Protein AF-A0A3D0Z0H9-F1 (afdb_monomer)

pLDDT: mean 79.38, std 18.36, range [37.66, 95.94]

Solvent-accessible surface area (backbone atoms only — not comparable to full-atom values): 5289 Å² total; per-residue (Å²): 134,84,94,75,81,93,65,80,91,83,42,72,63,69,53,47,49,45,48,53,49,52,49,31,69,62,72,42,53,70,70,51,41,52,50,46,42,71,73,60,30,65,66,55,53,49,51,46,49,50,52,32,69,74,54,85,44,81,58,50,72,70,43,46,37,55,50,34,31,73,77,69,73,42,69,71,74,76,77,76,70,84,83,76,121

Nearest PDB structures (foldseek):
  4iji-assembly4_E  TM=4.467E-01  e=5.061E+00  Pseudomonas protegens Pf-5
  4iji-assembly1_F  TM=4.468E-01  e=5.661E+00  Pseudomonas protegens Pf-5

Structure (mmCIF, N/CA/C/O backbone):
data_AF-A0A3D0Z0H9-F1
#
_entry.id   AF-A0A3D0Z0H9-F1
#
loop_
_atom_site.group_PDB
_atom_site.id
_atom_site.type_symbol
_atom_site.label_atom_id
_atom_site.label_alt_id
_atom_site.label_comp_id
_atom_site.label_asym_id
_atom_site.label_entity_id
_atom_site.label_seq_id
_atom_site.pdbx_PDB_ins_code
_atom_site.Cartn_x
_atom_site.Cartn_y
_atom_site.Cartn_z
_atom_site.occupancy
_atom_site.B_iso_or_equiv
_atom_site.auth_seq_id
_atom_site.auth_comp_id
_atom_site.auth_asym_id
_atom_site.auth_atom_id
_atom_site.pdbx_PDB_model_num
ATOM 1 N N . MET A 1 1 ? 22.465 10.315 5.545 1.00 37.66 1 MET A N 1
ATOM 2 C CA . MET A 1 1 ? 21.350 9.932 6.435 1.00 37.66 1 MET A CA 1
ATOM 3 C C . MET A 1 1 ? 21.156 8.442 6.237 1.00 37.66 1 MET A C 1
ATOM 5 O O . MET A 1 1 ? 20.842 8.034 5.129 1.00 37.66 1 MET A O 1
ATOM 9 N N . TRP A 1 2 ? 21.570 7.645 7.219 1.00 38.38 2 TRP A N 1
ATOM 10 C CA . TRP A 1 2 ? 21.836 6.218 7.040 1.00 38.38 2 TRP A CA 1
ATOM 11 C C . TRP A 1 2 ? 20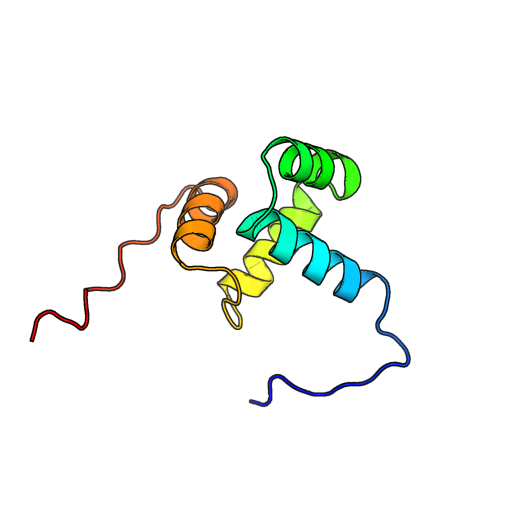.529 5.432 7.076 1.00 38.38 2 TRP A C 1
ATOM 13 O O . TRP A 1 2 ? 19.837 5.415 8.087 1.00 38.38 2 TRP A O 1
ATOM 23 N N . CYS A 1 3 ? 20.187 4.796 5.959 1.00 50.00 3 CYS A N 1
ATOM 24 C CA . CYS A 1 3 ? 19.047 3.892 5.861 1.00 50.00 3 CYS A CA 1
ATOM 25 C C . CYS A 1 3 ? 19.473 2.477 6.277 1.00 50.00 3 CYS A C 1
ATOM 27 O O . CYS A 1 3 ? 19.294 1.534 5.515 1.00 50.00 3 CYS A O 1
ATOM 29 N N . ASN A 1 4 ? 20.151 2.339 7.424 1.00 55.28 4 ASN A N 1
ATOM 30 C CA . ASN A 1 4 ? 20.432 1.025 7.990 1.00 55.28 4 ASN A CA 1
ATOM 31 C C . ASN A 1 4 ? 20.900 1.091 9.453 1.00 55.28 4 ASN A C 1
ATOM 33 O O . ASN A 1 4 ? 22.097 1.084 9.712 1.00 55.28 4 ASN A O 1
ATOM 37 N N . ASP A 1 5 ? 19.958 1.098 10.394 1.00 43.25 5 ASP A N 1
ATOM 38 C CA . ASP A 1 5 ? 20.225 0.685 11.775 1.00 43.25 5 ASP A CA 1
ATOM 39 C C . ASP A 1 5 ? 19.326 -0.522 12.091 1.00 43.25 5 ASP A C 1
ATOM 41 O O . ASP A 1 5 ? 18.120 -0.402 12.348 1.00 43.25 5 ASP A O 1
ATOM 45 N N . TYR A 1 6 ? 19.920 -1.716 11.984 1.00 44.88 6 TYR A N 1
ATOM 46 C CA . TYR A 1 6 ? 19.313 -3.000 12.341 1.00 44.88 6 TYR A CA 1
ATOM 47 C C . TYR A 1 6 ? 19.272 -3.137 13.869 1.00 44.88 6 TYR A C 1
ATOM 49 O O . TYR A 1 6 ? 20.207 -3.643 14.484 1.00 44.88 6 TYR A O 1
ATOM 57 N N . HIS A 1 7 ? 18.169 -2.715 14.485 1.00 45.88 7 HIS A N 1
ATOM 58 C CA . HIS A 1 7 ? 17.865 -3.008 15.887 1.00 45.88 7 HIS A CA 1
ATOM 59 C C . HIS A 1 7 ? 16.685 -3.985 15.969 1.00 45.88 7 HIS A C 1
ATOM 61 O O . HIS A 1 7 ? 15.534 -3.615 15.748 1.00 45.88 7 HIS A O 1
ATOM 67 N N . PHE A 1 8 ? 17.004 -5.247 16.267 1.00 43.62 8 PHE A N 1
ATOM 68 C CA . PHE A 1 8 ? 16.099 -6.405 16.248 1.00 43.62 8 PHE A CA 1
ATOM 69 C C . PHE A 1 8 ? 15.063 -6.436 17.391 1.00 43.62 8 PHE A C 1
ATOM 71 O O . PHE A 1 8 ? 14.074 -7.153 17.298 1.00 43.62 8 PHE A O 1
ATOM 78 N N . GLU A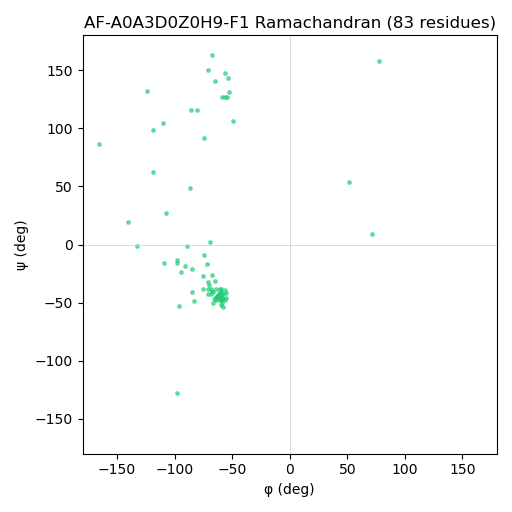 1 9 ? 15.249 -5.667 18.466 1.00 45.38 9 GLU A N 1
ATOM 79 C CA . GLU A 1 9 ? 14.583 -5.942 19.755 1.00 45.38 9 GLU A CA 1
ATOM 80 C C . GLU A 1 9 ? 13.195 -5.294 19.948 1.00 45.38 9 GLU A C 1
ATOM 82 O O . GLU A 1 9 ? 12.536 -5.544 20.952 1.00 45.38 9 GLU A O 1
ATOM 87 N N . GLY A 1 10 ? 12.693 -4.520 18.978 1.00 47.19 10 GLY A N 1
ATOM 88 C CA . GLY A 1 10 ? 11.348 -3.909 19.036 1.00 47.19 10 GLY A CA 1
ATOM 89 C C . GLY A 1 10 ? 10.596 -3.906 17.702 1.00 47.19 10 GLY A C 1
ATOM 90 O O . GLY A 1 10 ? 9.705 -3.088 17.487 1.00 47.19 10 GLY A O 1
ATOM 91 N N . MET A 1 11 ? 11.016 -4.760 16.765 1.00 44.25 11 MET A N 1
ATOM 92 C CA . MET A 1 11 ? 10.899 -4.490 15.331 1.00 44.25 11 MET A CA 1
ATOM 93 C C . MET A 1 11 ? 9.686 -5.126 14.623 1.00 44.25 11 MET A C 1
ATOM 95 O O . MET A 1 11 ? 9.358 -4.719 13.511 1.00 44.25 11 MET A O 1
ATOM 99 N N . ASP A 1 12 ? 8.999 -6.110 15.201 1.00 60.75 12 ASP A N 1
ATOM 100 C CA . ASP A 1 12 ? 8.591 -7.218 14.323 1.00 60.75 12 ASP A CA 1
ATOM 101 C C . ASP A 1 12 ? 7.158 -7.213 13.764 1.00 60.75 12 ASP A C 1
ATOM 103 O O . ASP A 1 12 ? 6.878 -7.918 12.808 1.00 60.75 12 ASP A O 1
ATOM 107 N N . ALA A 1 13 ? 6.230 -6.396 14.270 1.00 58.97 13 ALA A N 1
ATOM 108 C CA . ALA A 1 13 ? 4.870 -6.373 13.705 1.00 58.97 13 ALA A CA 1
ATOM 109 C C . ALA A 1 13 ? 4.686 -5.244 12.685 1.00 58.97 13 ALA A C 1
ATOM 111 O O . ALA A 1 13 ? 4.280 -5.470 11.547 1.00 58.97 13 ALA A O 1
ATOM 112 N N . HIS A 1 14 ? 5.011 -4.009 13.075 1.00 64.12 14 HIS A N 1
ATOM 113 C CA . HIS A 1 14 ? 4.722 -2.848 12.237 1.00 64.12 14 HIS A CA 1
ATOM 114 C C . HIS A 1 14 ? 5.687 -2.725 11.050 1.00 64.12 14 HIS A C 1
ATOM 116 O O . HIS A 1 14 ? 5.245 -2.401 9.944 1.00 64.12 14 HIS A O 1
ATOM 122 N N . ARG A 1 15 ? 6.985 -3.031 11.234 1.00 67.62 15 ARG A N 1
ATOM 123 C CA . ARG A 1 15 ? 7.934 -3.066 10.108 1.00 67.62 15 ARG A CA 1
ATOM 124 C C . ARG A 1 15 ? 7.683 -4.260 9.192 1.00 67.62 15 ARG A C 1
ATOM 126 O O . ARG A 1 15 ? 7.755 -4.077 7.980 1.00 67.62 15 ARG A O 1
ATOM 133 N N . ALA A 1 16 ? 7.333 -5.429 9.737 1.00 78.62 16 ALA A N 1
ATOM 134 C CA . ALA A 1 16 ? 6.941 -6.576 8.919 1.00 78.62 16 ALA A CA 1
ATOM 135 C C . ALA A 1 16 ? 5.680 -6.268 8.102 1.00 78.62 16 ALA A C 1
ATOM 137 O O . ALA A 1 16 ? 5.677 -6.495 6.898 1.00 78.62 16 ALA A O 1
ATOM 138 N N . ALA A 1 17 ? 4.662 -5.648 8.710 1.00 85.12 17 ALA A N 1
ATOM 139 C CA . ALA A 1 17 ? 3.474 -5.184 7.996 1.00 85.12 17 ALA A CA 1
ATOM 140 C C . ALA A 1 17 ? 3.838 -4.201 6.875 1.00 85.12 17 ALA A C 1
ATOM 142 O O . ALA A 1 17 ? 3.384 -4.357 5.747 1.00 85.12 17 ALA A O 1
ATOM 143 N N . GLY A 1 18 ? 4.711 -3.227 7.153 1.00 89.94 18 GLY A N 1
ATOM 144 C CA . GLY A 1 18 ? 5.185 -2.286 6.140 1.00 89.94 18 GLY A CA 1
ATOM 145 C C . GLY A 1 18 ? 5.895 -2.974 4.970 1.00 89.94 18 GLY A C 1
ATOM 146 O O . GLY A 1 18 ? 5.675 -2.595 3.823 1.00 89.94 18 GLY A O 1
ATOM 147 N N . LEU A 1 19 ? 6.723 -3.985 5.246 1.00 89.50 19 LEU A N 1
ATOM 148 C CA . LEU A 1 19 ? 7.407 -4.766 4.217 1.00 89.50 19 LEU A CA 1
ATOM 149 C C . LEU A 1 19 ? 6.413 -5.588 3.389 1.00 89.50 19 LEU A C 1
ATOM 151 O O . LEU A 1 19 ? 6.426 -5.484 2.169 1.00 89.50 19 LEU A O 1
ATOM 155 N N . VAL A 1 20 ? 5.517 -6.337 4.042 1.00 91.56 20 VAL A N 1
ATOM 156 C CA . VAL A 1 20 ? 4.467 -7.130 3.379 1.00 91.56 20 VAL A CA 1
ATOM 157 C C . VAL A 1 20 ? 3.619 -6.241 2.475 1.00 91.56 20 VAL A C 1
ATOM 159 O O . VAL A 1 20 ? 3.418 -6.578 1.309 1.00 91.56 20 VAL A O 1
ATOM 162 N N . ILE A 1 21 ? 3.200 -5.073 2.974 1.00 93.50 21 ILE A N 1
ATOM 163 C CA . ILE A 1 21 ? 2.439 -4.094 2.199 1.00 93.50 21 ILE A CA 1
ATOM 164 C C . ILE A 1 21 ? 3.223 -3.638 0.970 1.00 93.50 21 ILE A C 1
ATOM 166 O O . ILE A 1 21 ? 2.717 -3.749 -0.144 1.00 93.50 21 ILE A O 1
ATOM 170 N N . ARG A 1 22 ? 4.474 -3.187 1.123 1.00 93.38 22 ARG A N 1
ATOM 171 C CA . ARG A 1 22 ? 5.270 -2.737 -0.032 1.00 93.38 22 ARG A CA 1
ATOM 172 C C . ARG A 1 22 ? 5.507 -3.859 -1.044 1.00 93.38 22 ARG A C 1
ATOM 174 O O . ARG A 1 22 ? 5.374 -3.631 -2.244 1.00 93.38 22 ARG A O 1
ATOM 181 N N . THR A 1 23 ? 5.812 -5.068 -0.581 1.00 92.69 23 THR A N 1
ATOM 182 C CA . THR A 1 23 ? 6.049 -6.225 -1.451 1.00 92.69 23 THR A CA 1
ATOM 183 C C . THR A 1 23 ? 4.795 -6.615 -2.229 1.00 92.69 23 THR A C 1
ATOM 185 O O . THR A 1 23 ? 4.881 -6.808 -3.440 1.00 92.69 23 THR A O 1
ATOM 188 N N . ALA A 1 24 ? 3.633 -6.683 -1.579 1.00 93.94 24 ALA A N 1
ATOM 189 C CA . ALA A 1 24 ? 2.378 -7.017 -2.246 1.00 93.94 24 ALA A CA 1
ATOM 190 C C . ALA A 1 24 ? 1.916 -5.909 -3.209 1.00 93.94 24 ALA A C 1
ATOM 192 O O . ALA A 1 24 ? 1.480 -6.218 -4.312 1.00 93.94 24 ALA A O 1
ATOM 193 N N . LEU A 1 25 ? 2.094 -4.626 -2.871 1.00 94.06 25 LEU A N 1
ATOM 194 C CA . LEU A 1 25 ? 1.793 -3.528 -3.802 1.00 94.06 25 LEU A CA 1
ATOM 195 C C . LEU A 1 25 ? 2.700 -3.540 -5.045 1.00 94.06 25 LEU A C 1
ATOM 197 O O . LEU A 1 25 ? 2.271 -3.096 -6.111 1.00 94.06 25 LEU A O 1
ATOM 201 N N . ALA A 1 26 ? 3.948 -4.003 -4.913 1.00 93.88 26 ALA A N 1
ATOM 202 C CA . ALA A 1 26 ? 4.927 -4.042 -6.001 1.00 93.88 26 ALA A CA 1
ATOM 203 C C . ALA A 1 26 ? 4.833 -5.287 -6.885 1.00 93.88 26 ALA A C 1
ATOM 205 O O . ALA A 1 26 ? 4.980 -5.173 -8.101 1.00 93.88 26 ALA A O 1
ATOM 206 N N . TYR A 1 27 ? 4.617 -6.454 -6.282 1.00 92.62 27 TYR A N 1
ATOM 207 C CA . TYR A 1 27 ? 4.767 -7.748 -6.952 1.00 92.62 27 TYR A CA 1
ATOM 208 C C . TYR A 1 27 ? 3.593 -8.700 -6.711 1.00 92.62 27 TYR A C 1
ATOM 210 O O . TYR A 1 27 ? 3.611 -9.825 -7.209 1.00 92.62 27 TYR A O 1
ATOM 218 N N . GLY A 1 28 ? 2.601 -8.284 -5.927 1.00 90.94 28 GLY A N 1
ATOM 219 C CA . GLY A 1 28 ? 1.437 -9.098 -5.623 1.00 90.94 28 GLY A CA 1
ATOM 220 C C . GLY A 1 28 ? 0.518 -9.264 -6.829 1.00 90.94 28 GLY A C 1
ATOM 221 O O . GLY A 1 28 ? 0.405 -8.398 -7.697 1.00 90.94 28 GLY A O 1
ATOM 222 N N . THR A 1 29 ? -0.170 -10.398 -6.857 1.00 94.94 29 THR A N 1
ATOM 223 C CA . THR A 1 29 ? -1.344 -10.603 -7.709 1.00 94.94 29 THR A CA 1
ATOM 224 C C . THR A 1 29 ? -2.502 -9.721 -7.242 1.00 94.94 29 THR A C 1
ATOM 226 O O . THR A 1 29 ? -2.511 -9.239 -6.109 1.00 94.94 29 THR A O 1
ATOM 229 N N . TRP A 1 30 ? -3.509 -9.533 -8.096 1.00 92.81 30 TRP A N 1
ATOM 230 C CA . TRP A 1 30 ? -4.691 -8.748 -7.732 1.00 92.81 30 TRP A CA 1
ATOM 231 C C . TRP A 1 30 ? -5.402 -9.301 -6.486 1.00 92.81 30 TRP A C 1
ATOM 233 O O . TRP A 1 30 ? -5.700 -8.538 -5.578 1.00 92.81 30 TRP A O 1
ATOM 243 N N . GLU A 1 31 ? -5.547 -10.624 -6.376 1.00 95.88 31 GLU A N 1
ATOM 244 C CA . GLU A 1 31 ? -6.127 -11.293 -5.199 1.00 95.88 31 GLU A CA 1
ATOM 245 C C . GLU A 1 31 ? -5.337 -10.997 -3.911 1.00 95.88 31 GLU A C 1
ATOM 247 O O . GLU A 1 31 ? -5.909 -10.789 -2.844 1.00 95.88 31 GLU A O 1
ATOM 252 N N . GLN A 1 32 ? -4.004 -10.935 -3.998 1.00 93.69 32 GLN A N 1
ATOM 253 C CA . GLN A 1 32 ? -3.153 -10.581 -2.857 1.00 93.69 32 GLN A CA 1
ATOM 254 C C . GLN A 1 32 ? -3.282 -9.106 -2.477 1.00 93.69 32 GLN A C 1
ATOM 256 O O . GLN A 1 32 ? -3.159 -8.773 -1.302 1.00 93.69 32 GLN A O 1
ATOM 261 N N . VAL A 1 33 ? -3.521 -8.229 -3.453 1.00 93.94 33 VAL A N 1
ATOM 262 C CA . VAL A 1 33 ? -3.793 -6.810 -3.213 1.00 93.94 33 VAL A CA 1
ATOM 263 C C . VAL A 1 33 ? -5.173 -6.629 -2.581 1.00 93.94 33 VAL A C 1
ATOM 265 O O . VAL A 1 33 ? -5.290 -5.881 -1.619 1.00 93.94 33 VAL A O 1
ATOM 268 N N . GLU A 1 34 ? -6.202 -7.338 -3.042 1.00 95.94 34 GLU A N 1
ATOM 269 C CA . GLU A 1 34 ? -7.525 -7.335 -2.401 1.00 95.94 34 GLU A CA 1
ATOM 270 C C . GLU A 1 34 ? -7.423 -7.804 -0.946 1.00 95.94 34 GLU A C 1
ATOM 272 O O . GLU A 1 34 ? -7.810 -7.076 -0.032 1.00 95.94 34 GLU A O 1
ATOM 277 N N . TRP A 1 35 ? -6.769 -8.948 -0.715 1.00 95.38 35 TRP A N 1
ATOM 278 C CA . TRP A 1 35 ? -6.508 -9.453 0.633 1.00 95.38 35 TRP A CA 1
ATOM 279 C C . TRP A 1 35 ? -5.747 -8.446 1.504 1.00 95.38 35 TRP A C 1
ATOM 281 O O . TRP A 1 35 ? -6.034 -8.300 2.692 1.00 95.38 35 TRP A O 1
ATOM 291 N N . LEU A 1 36 ? -4.780 -7.733 0.922 1.00 95.44 36 LEU A N 1
ATOM 292 C CA . LEU A 1 36 ? -4.007 -6.717 1.625 1.00 95.44 36 LEU A CA 1
ATOM 293 C C . LEU A 1 36 ? -4.910 -5.609 2.180 1.00 95.44 36 LEU A C 1
ATOM 295 O O . LEU A 1 36 ? -4.758 -5.218 3.340 1.00 95.44 36 LEU A O 1
ATOM 299 N N . PHE A 1 37 ? -5.832 -5.106 1.359 1.00 94.50 37 PHE A N 1
ATOM 300 C CA . PHE A 1 37 ? -6.776 -4.071 1.772 1.00 94.50 37 PHE A CA 1
ATOM 301 C C . PHE A 1 37 ? -7.809 -4.593 2.768 1.00 94.50 37 PHE A C 1
ATOM 303 O O . PHE A 1 37 ? -8.149 -3.862 3.696 1.00 94.50 37 PHE A O 1
ATOM 310 N N . ASP A 1 38 ? -8.246 -5.844 2.637 1.00 95.75 38 ASP A N 1
ATOM 311 C CA . ASP A 1 38 ? -9.170 -6.465 3.588 1.00 95.75 38 ASP A CA 1
ATOM 312 C C . ASP A 1 38 ? -8.529 -6.675 4.967 1.00 95.75 38 ASP A C 1
ATOM 314 O O . ASP A 1 38 ? -9.169 -6.458 5.996 1.00 95.75 38 ASP A O 1
ATOM 318 N N . TYR A 1 39 ? -7.258 -7.086 5.004 1.00 94.94 39 TYR A N 1
ATOM 319 C CA . TYR A 1 39 ? -6.568 -7.429 6.247 1.00 94.94 39 TYR A CA 1
ATOM 320 C C . TYR A 1 39 ? -5.999 -6.208 6.980 1.00 94.94 39 TYR A C 1
ATOM 322 O O . TYR A 1 39 ? -6.186 -6.069 8.189 1.00 94.94 39 TYR A O 1
ATOM 330 N N . TYR A 1 40 ? -5.285 -5.327 6.271 1.00 92.44 40 TYR A N 1
ATOM 331 C CA . TYR A 1 40 ? -4.647 -4.148 6.874 1.00 92.44 40 TYR A CA 1
ATOM 332 C C . TYR A 1 40 ? -5.543 -2.906 6.854 1.00 92.44 40 TYR A C 1
ATOM 334 O O . TYR A 1 40 ? -5.314 -1.966 7.612 1.00 92.44 40 TYR A O 1
ATOM 342 N N . GLY A 1 41 ? -6.571 -2.885 6.007 1.00 95.00 41 GLY A N 1
ATOM 343 C CA . GLY A 1 41 ? -7.431 -1.724 5.833 1.00 95.00 41 GLY A CA 1
ATOM 344 C C . GLY A 1 41 ? -6.801 -0.629 4.971 1.00 95.00 41 GLY A C 1
ATOM 345 O O . GLY A 1 41 ? -5.582 -0.499 4.832 1.00 95.00 41 GLY A O 1
ATOM 346 N N . TRP A 1 42 ? -7.667 0.208 4.402 1.00 94.88 42 T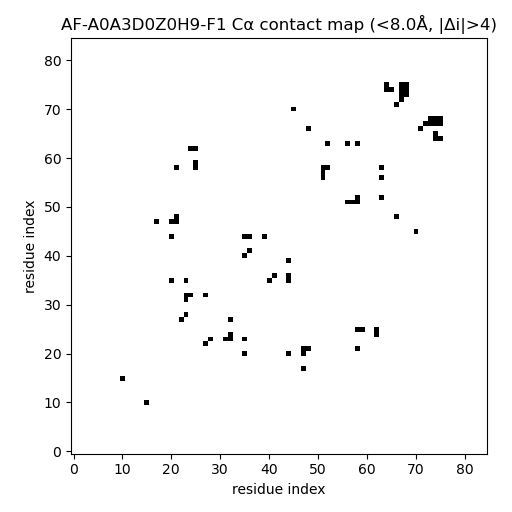RP A N 1
ATOM 347 C CA . TRP A 1 42 ? -7.275 1.285 3.490 1.00 94.88 42 TRP A CA 1
ATOM 348 C C . TRP A 1 42 ? -6.257 2.259 4.093 1.00 94.88 42 TRP A C 1
ATOM 350 O O . TRP A 1 42 ? -5.242 2.563 3.464 1.00 94.88 42 TRP A O 1
ATOM 360 N N . ASP A 1 43 ? -6.503 2.731 5.317 1.00 94.62 43 ASP A N 1
ATOM 361 C CA . ASP A 1 43 ? -5.690 3.780 5.937 1.00 94.62 43 ASP A CA 1
ATOM 362 C C . ASP A 1 43 ? -4.263 3.315 6.229 1.00 94.62 43 ASP A C 1
ATOM 364 O O . ASP A 1 43 ? -3.309 4.045 5.962 1.00 94.62 43 ASP A O 1
ATOM 368 N N . GLN A 1 44 ? -4.090 2.080 6.705 1.00 93.62 44 GLN A N 1
ATOM 369 C CA . GLN A 1 44 ? -2.764 1.542 6.996 1.00 93.62 44 GLN A CA 1
ATOM 370 C C . GLN A 1 44 ? -1.953 1.326 5.715 1.00 93.62 44 GLN A C 1
ATOM 372 O O . GLN A 1 44 ? -0.770 1.670 5.664 1.00 93.62 44 GLN A O 1
ATOM 377 N N . VAL A 1 45 ? -2.582 0.789 4.666 1.00 95.06 45 VAL A N 1
ATOM 378 C CA . VAL A 1 45 ? -1.928 0.599 3.364 1.00 95.06 45 VAL A CA 1
ATOM 379 C C . VAL A 1 45 ? -1.522 1.949 2.770 1.00 95.06 45 VAL A C 1
ATOM 381 O O . VAL A 1 45 ? -0.390 2.109 2.304 1.00 95.06 45 VAL A O 1
ATOM 384 N N . ARG A 1 46 ? -2.411 2.946 2.854 1.00 94.62 46 ARG A N 1
ATOM 385 C CA . ARG A 1 46 ? -2.145 4.318 2.416 1.00 94.62 46 ARG A CA 1
ATOM 386 C C . ARG A 1 46 ? -0.981 4.946 3.178 1.00 94.62 46 ARG A C 1
ATOM 388 O O . ARG A 1 46 ? -0.096 5.515 2.547 1.00 94.62 46 ARG A O 1
ATOM 395 N N . GLU A 1 47 ? -0.951 4.848 4.502 1.00 93.69 47 GLU A N 1
ATOM 396 C CA . GLU A 1 47 ? 0.130 5.390 5.340 1.00 93.69 47 GLU A CA 1
ATOM 397 C C . GLU A 1 47 ? 1.493 4.779 4.990 1.00 93.69 47 GLU A C 1
ATOM 399 O O . GLU A 1 47 ? 2.487 5.497 4.839 1.00 93.69 47 GLU A O 1
ATOM 404 N N . VAL A 1 48 ? 1.545 3.459 4.781 1.00 92.38 48 VAL A N 1
ATOM 405 C CA . VAL A 1 48 ? 2.776 2.776 4.358 1.00 92.38 48 VAL A CA 1
ATOM 406 C C . VAL A 1 48 ? 3.221 3.255 2.979 1.00 92.38 48 VAL A C 1
ATOM 408 O O . VAL A 1 48 ? 4.401 3.564 2.794 1.00 92.38 48 VAL A O 1
ATOM 411 N N . PHE A 1 49 ? 2.291 3.369 2.028 1.00 93.31 49 PHE A N 1
ATOM 412 C CA . PHE A 1 49 ? 2.593 3.921 0.711 1.00 93.31 49 PHE A CA 1
ATOM 413 C C . PHE A 1 49 ? 3.115 5.362 0.803 1.00 93.31 49 PHE A C 1
ATOM 415 O O . PHE A 1 49 ? 4.139 5.678 0.204 1.00 93.31 49 PHE A O 1
ATOM 422 N N . LEU A 1 50 ? 2.455 6.241 1.564 1.00 91.50 50 LEU A N 1
ATOM 423 C CA . LEU A 1 50 ? 2.843 7.648 1.698 1.00 91.50 50 LEU A CA 1
ATOM 424 C C . LEU A 1 50 ? 4.214 7.811 2.353 1.00 91.50 50 LEU A C 1
ATOM 426 O O . LEU A 1 50 ? 4.988 8.682 1.947 1.00 91.50 50 LEU A O 1
ATOM 430 N N . THR A 1 51 ? 4.513 6.974 3.343 1.00 90.62 51 THR A N 1
ATOM 431 C CA . THR A 1 51 ? 5.813 6.949 4.014 1.00 90.62 51 THR A CA 1
ATOM 432 C C . THR A 1 51 ? 6.920 6.556 3.037 1.00 90.62 51 THR A C 1
ATOM 434 O O . THR A 1 51 ? 7.945 7.233 2.978 1.00 90.62 51 THR A O 1
ATOM 437 N N . ASP A 1 52 ? 6.705 5.523 2.216 1.00 89.56 52 ASP A N 1
ATOM 438 C CA . ASP A 1 52 ? 7.654 5.141 1.164 1.00 89.56 52 ASP A CA 1
ATOM 439 C C . ASP A 1 52 ? 7.800 6.235 0.096 1.00 89.56 52 ASP A C 1
ATOM 441 O O . ASP A 1 52 ? 8.911 6.651 -0.237 1.00 89.56 52 ASP A O 1
ATOM 445 N N . TYR A 1 53 ? 6.672 6.758 -0.390 1.00 87.94 53 TYR A N 1
ATOM 446 C CA . TYR A 1 53 ? 6.600 7.751 -1.462 1.00 87.94 53 TYR A CA 1
ATOM 447 C C . TYR A 1 53 ? 7.333 9.059 -1.119 1.00 87.94 53 TYR A C 1
ATOM 449 O O . TYR A 1 53 ? 7.988 9.662 -1.978 1.00 87.94 53 TYR A O 1
ATOM 457 N N . ARG A 1 54 ? 7.239 9.497 0.143 1.00 85.81 54 ARG A N 1
ATOM 458 C CA . ARG A 1 54 ? 7.934 10.686 0.668 1.00 85.81 54 ARG A CA 1
ATOM 459 C C . ARG A 1 54 ? 9.362 10.390 1.134 1.00 85.81 54 ARG A C 1
ATOM 461 O O . ARG A 1 54 ? 10.151 11.323 1.255 1.00 85.81 54 ARG A O 1
ATOM 468 N N . GLY A 1 55 ? 9.667 9.127 1.419 1.00 86.75 55 GLY A N 1
ATOM 469 C CA . GLY A 1 55 ? 10.949 8.665 1.934 1.00 86.75 55 GLY A CA 1
ATOM 470 C C . GLY A 1 55 ? 11.864 8.115 0.843 1.00 86.75 55 GLY A C 1
ATOM 471 O O . GLY A 1 55 ? 12.150 8.778 -0.153 1.00 86.75 55 GLY A O 1
ATOM 472 N N . CYS A 1 56 ? 12.358 6.896 1.061 1.00 79.25 56 CYS A N 1
ATOM 473 C CA . CYS A 1 56 ? 13.369 6.252 0.220 1.00 79.25 56 CYS A CA 1
ATOM 474 C C . CYS A 1 56 ? 12.842 5.743 -1.128 1.00 79.25 56 CYS A C 1
ATOM 476 O O . CYS A 1 56 ? 13.655 5.387 -1.979 1.00 79.25 56 CYS A O 1
ATOM 478 N N . ARG A 1 57 ? 11.517 5.754 -1.342 1.00 83.12 57 ARG A N 1
ATOM 479 C CA . ARG A 1 57 ? 10.862 5.328 -2.584 1.00 83.12 57 ARG A CA 1
ATOM 480 C C . ARG A 1 57 ? 11.331 3.938 -3.028 1.00 83.12 57 ARG A C 1
ATOM 482 O O . ARG A 1 57 ? 11.788 3.763 -4.157 1.00 83.12 57 ARG A O 1
ATOM 489 N N . GLU A 1 58 ? 11.227 2.955 -2.143 1.00 83.75 58 GLU A N 1
ATOM 490 C CA . GLU A 1 58 ? 11.635 1.569 -2.396 1.00 83.75 58 GLU A CA 1
ATOM 491 C C . GLU A 1 58 ? 10.744 0.887 -3.443 1.00 83.75 58 GLU A C 1
ATOM 493 O O . GLU A 1 58 ? 11.186 -0.027 -4.140 1.00 83.75 58 GLU A O 1
ATOM 498 N N . LEU A 1 59 ? 9.492 1.334 -3.589 1.00 88.00 59 LEU A N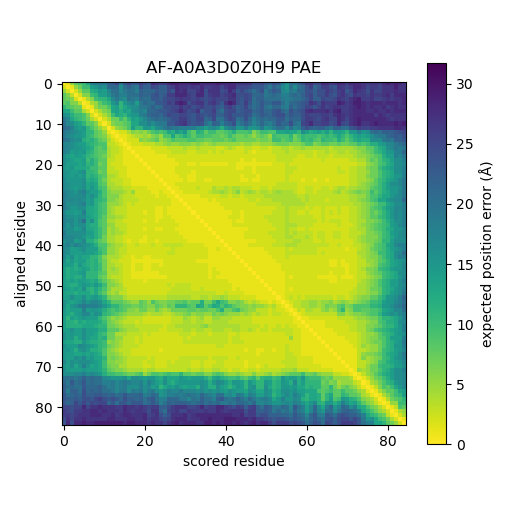 1
ATOM 499 C CA . LEU A 1 59 ? 8.579 0.799 -4.596 1.00 88.00 59 LEU A CA 1
ATOM 500 C C . LEU A 1 59 ? 9.068 1.104 -6.027 1.00 88.00 59 LEU A C 1
ATOM 502 O O . LEU A 1 59 ? 9.505 2.229 -6.292 1.00 88.00 59 LEU A O 1
ATOM 506 N N . PRO A 1 60 ? 8.928 0.169 -6.990 1.00 89.00 60 PRO A N 1
ATOM 507 C CA . PRO A 1 60 ? 9.250 0.418 -8.395 1.00 89.00 60 PRO A CA 1
ATOM 508 C C . PRO A 1 60 ? 8.492 1.621 -8.971 1.00 89.00 60 PRO A C 1
ATOM 510 O O . PRO A 1 60 ? 7.341 1.877 -8.619 1.00 89.00 60 PRO A O 1
ATOM 513 N N . ALA A 1 61 ? 9.101 2.352 -9.911 1.00 86.62 61 ALA A N 1
ATOM 514 C CA . ALA A 1 61 ? 8.495 3.562 -10.476 1.00 86.62 61 ALA A CA 1
ATOM 515 C C . ALA A 1 61 ? 7.083 3.357 -11.082 1.00 86.62 61 ALA A C 1
ATOM 517 O O . ALA A 1 61 ? 6.219 4.197 -10.811 1.00 86.62 61 ALA A O 1
ATOM 518 N N . PRO A 1 62 ? 6.790 2.267 -11.829 1.00 87.06 62 PRO A N 1
ATOM 519 C CA . PRO A 1 62 ? 5.436 2.004 -12.326 1.00 87.06 62 PRO A CA 1
ATOM 520 C C . PRO A 1 62 ? 4.425 1.803 -11.191 1.00 87.06 62 PRO A C 1
ATOM 522 O O . PRO A 1 62 ? 3.355 2.410 -11.196 1.00 87.06 62 PRO A O 1
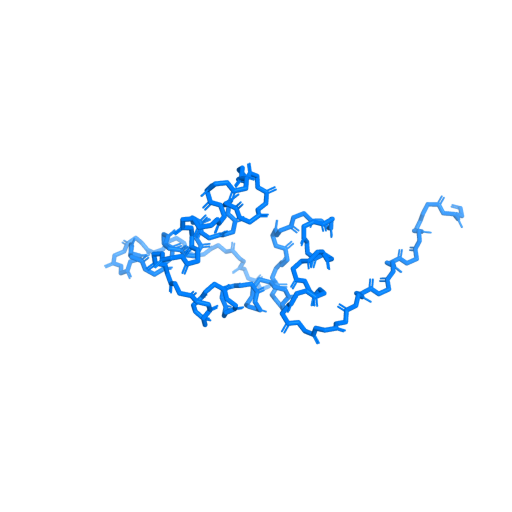ATOM 525 N N . THR A 1 63 ? 4.805 1.026 -10.174 1.00 90.12 63 THR A N 1
ATOM 526 C CA . THR A 1 63 ? 4.010 0.784 -8.966 1.00 90.12 63 THR A CA 1
ATOM 527 C C . THR A 1 63 ? 3.722 2.082 -8.221 1.00 90.12 63 THR A C 1
ATOM 529 O O . THR A 1 63 ? 2.576 2.357 -7.875 1.00 90.12 63 THR A O 1
ATOM 532 N N . ARG A 1 64 ? 4.737 2.931 -8.020 1.00 90.75 64 ARG A N 1
ATOM 533 C CA . ARG A 1 64 ? 4.552 4.229 -7.360 1.00 90.75 64 ARG A CA 1
ATOM 534 C C . ARG A 1 64 ? 3.569 5.115 -8.106 1.00 90.75 64 ARG A C 1
ATOM 536 O O . ARG A 1 64 ? 2.753 5.753 -7.458 1.00 90.75 64 ARG A O 1
ATOM 543 N N . ARG A 1 65 ? 3.631 5.161 -9.442 1.00 89.31 65 ARG A N 1
ATOM 544 C CA . AR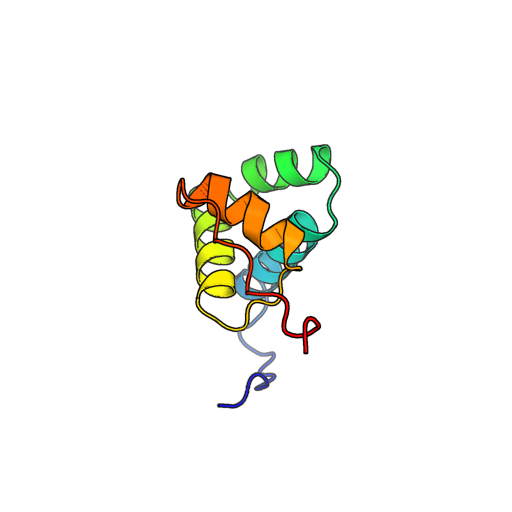G A 1 65 ? 2.686 5.959 -10.239 1.00 89.31 65 ARG A CA 1
ATOM 545 C C . ARG A 1 65 ? 1.253 5.467 -10.087 1.00 89.31 65 ARG A C 1
ATOM 547 O O . ARG A 1 65 ? 0.369 6.292 -9.885 1.00 89.31 65 ARG A O 1
ATOM 554 N N . LEU A 1 66 ? 1.041 4.153 -10.160 1.00 90.69 66 LEU A N 1
ATOM 555 C CA . LEU A 1 66 ? -0.282 3.557 -9.980 1.00 90.69 66 LEU A CA 1
ATOM 556 C C . LEU A 1 66 ? -0.869 3.932 -8.615 1.00 90.69 66 LEU A C 1
ATOM 558 O O . LEU A 1 66 ? -1.963 4.481 -8.536 1.00 90.69 66 LEU A O 1
ATOM 562 N N . TRP A 1 67 ? -0.124 3.682 -7.542 1.00 92.81 67 TRP A N 1
ATOM 563 C CA . TRP A 1 67 ? -0.630 3.913 -6.191 1.00 92.81 67 TRP A CA 1
ATOM 564 C C . TRP A 1 67 ? -0.673 5.395 -5.810 1.00 92.81 67 TRP A C 1
ATOM 566 O O . TRP A 1 67 ? -1.546 5.793 -5.045 1.00 92.81 67 TRP A O 1
ATOM 576 N N . ALA A 1 68 ? 0.179 6.244 -6.393 1.00 91.44 68 ALA A N 1
ATOM 577 C CA . ALA A 1 68 ? 0.046 7.695 -6.274 1.00 91.44 68 ALA A CA 1
ATOM 578 C C . ALA A 1 68 ? -1.274 8.171 -6.887 1.00 91.44 68 ALA A C 1
ATOM 580 O O . ALA A 1 68 ? -1.999 8.928 -6.247 1.00 91.44 68 ALA A O 1
ATOM 581 N N . TRP A 1 69 ? -1.635 7.661 -8.066 1.00 91.19 69 TRP A N 1
ATOM 582 C CA . TRP A 1 69 ? -2.925 7.977 -8.671 1.00 91.19 69 TRP A CA 1
ATOM 583 C C . TRP A 1 69 ? -4.093 7.555 -7.773 1.00 91.19 69 TRP A C 1
ATOM 585 O O . TRP A 1 69 ? -5.000 8.349 -7.540 1.00 91.19 69 TRP A O 1
ATOM 595 N N . VAL A 1 70 ? -4.029 6.353 -7.194 1.00 91.94 70 VAL A N 1
ATOM 596 C CA . VAL A 1 70 ? -5.069 5.830 -6.293 1.00 91.94 70 VAL A CA 1
ATOM 597 C C . VAL A 1 70 ? -5.182 6.636 -4.989 1.00 91.94 70 VAL A C 1
ATOM 599 O O . VAL A 1 70 ? -6.284 6.988 -4.578 1.00 91.94 70 VAL A O 1
ATOM 602 N N . PHE A 1 71 ? -4.066 6.938 -4.319 1.00 92.19 71 PHE A N 1
ATOM 603 C CA . PHE A 1 71 ? -4.083 7.514 -2.964 1.00 92.19 71 PHE A CA 1
ATOM 604 C C . PHE A 1 71 ? -4.006 9.040 -2.899 1.00 92.19 71 PHE A C 1
ATOM 606 O O . PHE A 1 71 ? -4.382 9.624 -1.875 1.00 92.19 71 PHE A O 1
ATOM 613 N N . LEU A 1 72 ? -3.467 9.676 -3.938 1.00 89.00 72 LEU A N 1
ATOM 614 C CA . LEU A 1 72 ? -3.300 11.128 -4.025 1.00 89.00 72 LEU A CA 1
ATOM 615 C C . LEU A 1 72 ? -4.249 11.757 -5.050 1.00 89.00 72 LEU A C 1
ATOM 617 O O . LEU A 1 72 ? -4.430 12.968 -5.019 1.00 89.00 72 LEU A O 1
ATOM 621 N N . GLY A 1 73 ? -4.854 10.967 -5.944 1.00 84.81 73 GLY A N 1
ATOM 622 C CA . GLY A 1 73 ? -5.658 11.490 -7.053 1.00 84.81 73 GLY A CA 1
ATOM 623 C C . GLY A 1 73 ? -4.822 12.168 -8.144 1.00 84.81 73 GLY A C 1
ATOM 624 O O . GLY A 1 73 ? -5.375 12.775 -9.057 1.00 84.81 73 GLY A O 1
ATOM 625 N N . GLU A 1 74 ? -3.494 12.058 -8.071 1.00 74.06 74 GLU A N 1
ATOM 626 C CA . GLU A 1 74 ? -2.550 12.706 -8.976 1.00 74.06 74 GLU A CA 1
ATOM 627 C C . GLU A 1 74 ? -1.641 11.652 -9.607 1.00 74.06 74 GLU A C 1
ATOM 629 O O . GLU A 1 74 ? -1.077 10.803 -8.916 1.00 74.06 74 GLU A O 1
ATOM 634 N N . VAL A 1 75 ? -1.470 11.709 -10.930 1.00 68.25 75 VAL A N 1
ATOM 635 C CA . VAL A 1 75 ? -0.436 10.928 -11.618 1.00 68.25 75 VAL A CA 1
ATOM 636 C C . VAL A 1 75 ? 0.852 11.752 -11.572 1.00 68.25 75 VAL A C 1
ATOM 638 O O . VAL A 1 75 ? 0.886 12.826 -12.180 1.00 68.25 75 VAL A O 1
ATOM 641 N N . PRO A 1 76 ? 1.921 11.295 -10.890 1.00 65.06 76 PRO A N 1
ATOM 642 C CA . PRO A 1 76 ? 3.191 12.003 -10.910 1.00 65.06 76 PRO A CA 1
ATOM 643 C C . PRO A 1 76 ? 3.674 12.103 -12.356 1.00 65.06 76 PRO A C 1
ATOM 645 O O . PRO A 1 76 ? 3.753 11.083 -13.054 1.00 65.06 76 PRO A O 1
ATOM 648 N N . GLN A 1 77 ? 3.980 13.323 -12.805 1.00 62.69 77 GLN A N 1
ATOM 649 C CA . GLN A 1 77 ? 4.550 13.543 -14.131 1.00 62.69 77 GLN A CA 1
ATOM 650 C C . GLN A 1 77 ? 5.797 12.666 -14.291 1.00 62.69 77 GLN A C 1
ATOM 652 O O . GLN A 1 77 ? 6.529 12.467 -13.313 1.00 62.69 77 GLN A O 1
ATOM 657 N N . PRO A 1 78 ? 6.047 12.108 -15.486 1.00 63.5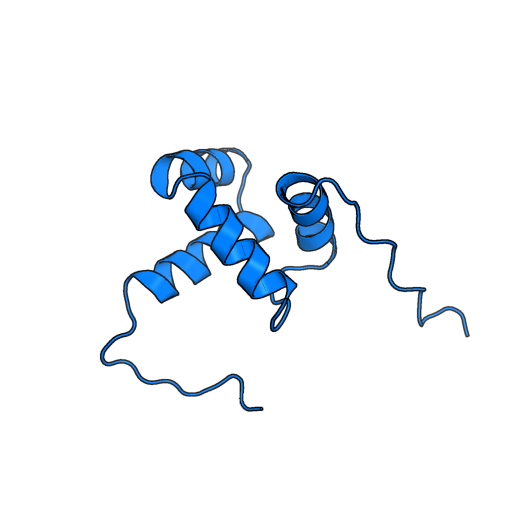3 78 PRO A N 1
ATOM 658 C CA . PRO A 1 78 ? 7.267 11.365 -15.712 1.00 63.53 78 PRO A CA 1
ATOM 659 C C . PRO A 1 78 ? 8.480 12.199 -15.316 1.00 63.53 78 PRO A C 1
ATOM 661 O O . PRO A 1 78 ? 8.568 13.362 -15.708 1.00 63.53 78 PRO A O 1
ATOM 664 N N . GLU A 1 79 ? 9.400 11.623 -14.534 1.00 61.56 79 GLU A N 1
ATOM 665 C CA . GLU A 1 79 ? 10.724 12.228 -14.405 1.00 61.56 79 GLU A CA 1
ATOM 666 C C . GLU A 1 79 ? 11.266 12.375 -15.835 1.00 61.56 79 GLU A C 1
ATOM 668 O O . GLU A 1 79 ? 11.180 11.406 -16.597 1.00 61.56 79 GLU A O 1
ATOM 673 N N . PRO A 1 80 ? 11.704 13.579 -16.248 1.00 53.84 80 PRO A N 1
ATOM 674 C CA . PRO A 1 80 ? 12.175 13.793 -17.606 1.00 53.84 80 PRO A CA 1
ATOM 675 C C . PRO A 1 80 ? 13.301 12.802 -17.875 1.00 53.84 80 PRO A C 1
ATOM 677 O O . PRO A 1 80 ? 14.235 12.715 -17.077 1.00 53.84 80 PRO A O 1
ATOM 680 N N . ASP A 1 81 ? 13.179 12.040 -18.964 1.00 54.53 81 ASP A N 1
ATOM 681 C CA . ASP A 1 81 ? 14.165 11.044 -19.367 1.00 54.53 81 ASP A CA 1
ATOM 682 C C . ASP A 1 81 ? 15.562 11.676 -19.349 1.00 54.53 81 ASP A C 1
ATOM 684 O O . ASP A 1 81 ? 15.934 12.452 -20.230 1.00 54.53 81 ASP A O 1
ATOM 688 N N . LEU A 1 82 ? 16.369 11.318 -18.348 1.00 57.44 82 LEU A N 1
ATOM 689 C CA . LEU A 1 82 ? 17.779 11.708 -18.282 1.00 57.44 82 LEU A CA 1
ATOM 690 C C . LEU A 1 82 ? 18.619 11.000 -19.365 1.00 57.44 82 LEU A C 1
ATOM 692 O O . LEU A 1 82 ? 19.824 11.211 -19.433 1.00 57.44 82 LEU A O 1
ATOM 696 N N . ILE A 1 83 ? 17.988 10.188 -20.225 1.00 54.12 83 ILE A N 1
ATOM 697 C CA . ILE A 1 83 ? 18.593 9.467 -21.358 1.00 54.12 83 ILE A CA 1
ATOM 698 C C . ILE A 1 83 ? 18.172 10.090 -22.706 1.00 54.12 83 ILE A C 1
ATOM 700 O O . ILE A 1 83 ? 18.124 9.431 -23.739 1.00 54.12 83 ILE A O 1
ATOM 704 N N . ALA A 1 84 ? 17.862 11.385 -22.716 1.00 53.78 84 ALA A N 1
ATOM 705 C CA . ALA A 1 84 ? 17.793 12.180 -23.937 1.00 53.78 84 ALA A CA 1
ATOM 706 C C . ALA A 1 84 ? 18.818 13.318 -23.870 1.00 53.78 84 ALA A C 1
ATOM 708 O O . ALA A 1 84 ? 18.439 14.489 -23.843 1.00 53.78 84 ALA A O 1
ATOM 709 N N . ARG A 1 85 ? 20.112 12.978 -23.788 1.00 45.41 85 ARG A N 1
ATOM 710 C CA . ARG A 1 85 ? 21.238 13.870 -24.109 1.00 45.41 85 ARG A CA 1
ATOM 711 C C . ARG A 1 85 ? 22.552 13.117 -24.241 1.00 45.41 85 ARG A C 1
ATOM 713 O O . ARG A 1 85 ? 22.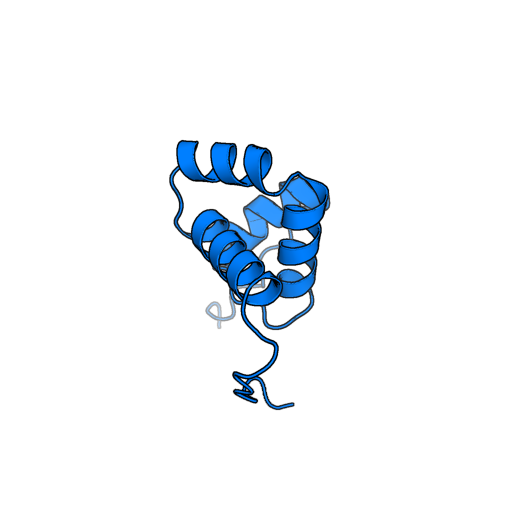874 12.344 -23.317 1.00 45.41 85 ARG A O 1
#

Secondary structure (DSSP, 8-state):
--S----GGG-TTHHHHHHHHHHHHHH--HHHHHHHHHHH-HHHHHHHHHHHHHTT--S-HHHHHHHHHHHHS--PPPPP-TT--

Foldseek 3Di:
DDPDDDDPPPDPDLVVLLVLLLCCLAPNDPVSVVVNCVPCNDVSSLVSLVCCLPPVVPHDPVSNQVVCCVNVVDRPDPPPPPPPD

Mean predicted aligned error: 9.38 Å

Sequence (85 aa):
MWCNDYHFEGMDAHRAAGLVIRTALAYGTWEQVEWLFDYYGWDQVREVFLTDYRGCRELPAPTRRLWAWVFLGEVPQPEPDLIAR

Radius of gyration: 14.57 Å; Cα contacts (8 Å, |Δi|>4): 44; chains: 1; bounding box: 31×25×44 Å

=== Feature glossary ===
The record interleaves many kinds of information about one protein. Here is each kind framed as the question it answers.

Q: What does the local fold look like, residue by residue?
A: The Foldseek 3Di string encodes local tertiary geometry as a 20-letter alphabet — one character per residue — derived from the relative positions of nearby Cα atoms. Unlike the amino-acid sequence, 3Di is a direct function of the 3D structure, so two proteins with the same fold have similar 3Di strings even at low sequence identity.

Q: Which residues are in helices, strands, or loops?
A: The SS8 string is DSSP's per-residue secondary-structure call. α-helix (H) means an i→i+4 H-bond ladder; β-strand (E) means the residue participates in a β-sheet; 3₁₀ (G) and π (I) are tighter and wider helices; T/S are turns/bends; '-' is loop.

Q: How big and how compact is the whole molecule?
A: Ra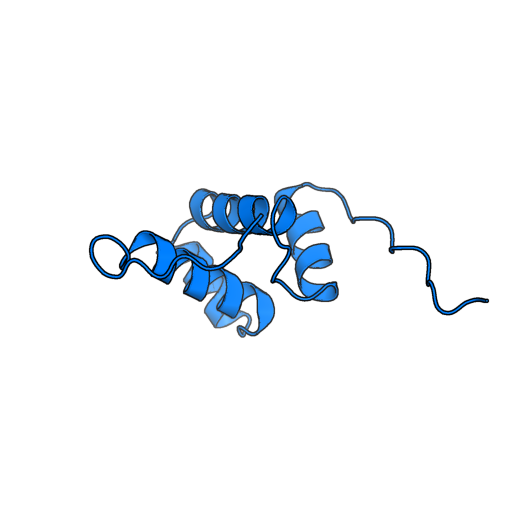dius of gyration (Rg) is the root-mean-square distance of Cα atoms from their centroid — a single number for overall size and compactness. A globular domain of N residues has Rg ≈ 2.2·N^0.38 Å; an extended or disordered chain has a much larger Rg. The Cα contact count is the number of residue pairs whose Cα atoms are within 8 Å and are more than four positions apart in sequence — a standard proxy for tertiary packing density. The bounding box is the smallest axis-aligned box enclosing all Cα atoms.

Q: Where is each backbone atom in 3D?
A: Structure coordinates are given as an mmCIF _atom_site loop: one row per atom with element, residue name, chain id, sequence number, and x/y/z position in Å. Only the four main-chain atoms per residue are included here; side chains are omitted to keep the record compact.

Q: What is the amino-acid chain?
A: Primary structure: the covalent order of the twenty standard amino acids along the backbone. Two proteins with the same sequence will (almost always) fold to the same structure; two with 30% identity often share a fold but not the details.

Q: What if only a Cα trace is available?
A: Three-state secondary structure (P-SEA) collapses the eight DSSP classes into helix (a), strand (b), and coil (c). P-SEA assigns these from Cα geometry alone — distances and angles — without requiring backbone oxygens, so it works on any Cα trace.

Q: What family and function is it annotated with?
A: Database cross-references. InterPro integrates a dozen domain/family signature databases into unified entries with residue-range hits. GO terms attach function/process/location labels with evidence codes. CATH codes position the fold in a four-level structural taxonomy. Organism is the NCBI-taxonomy species name.

Q: How confident is the AlphaFold model at each residue?
A: pLDDT is the predicted lDDT-Cα score: AlphaFold's confidence that the local environment of each residue (all inter-atomic distances within 15 Å) is correctly placed. It is a per-residue number between 0 and 100, with higher meaning more reliable.

Q: How mobile is each atom in the crystal?
A: B-factor (Debye–Waller factor) reflects atomic displacement in the crystal lattice. It is an experimental observable (units Å²), not a prediction; low values mean the atom is pinned down, high values mean it moves or is heterogeneous across the crystal.

Q: Which residues are buried vs exposed?
A: SASA measures how much of the protein is reachable by solvent. It is computed by rolling a water-sized probe over the atomic surface and summing the exposed area (Å²). Per-residue SASA distinguishes core (buried, low SASA) from surface (exposed, high SASA) residues; total SASA is a whole-molecule size measure.

Q: What do the diagnostic plots show?
A: Plot images: a contact map (which residues are close in 3D, as an N×N binary image), a Ramachandran scatter (backbone torsion angles, revealing secondary-structure composition at a glance), and — for AlphaFold structures — a PAE heatmap (pairwise prediction confidence).

Q: What known structures does this most resemble?
A: The Foldseek neighbor list gives the closest experimentally determined structures in the PDB, ranked by structural alignment. TM-score near 1 means near-identical fold; near 0.3 means only rough topology match. This is how one finds what a novel AlphaFold prediction most resembles in the solved-structure universe.

Q: Are the domains correctly placed relative to each other?
A: Predicted aligned error is AlphaFold's pairwise confidence. Unlike pLDDT (per-residue), PAE is per-residue-pair and captures whether two parts of the structure are correctly placed relative to each other. Units are ångströms of expected positional error.

Q: What do the rendered images show?
A: Structure images are PyMOL renders from six orthogonal camera directions. Cartoon representation draws helices as coils and strands as arrows; sticks shows the backbone as bonds; surface shows the solvent-excluded envelope. Rainbow coloring maps sequence position to hue (blue→red, N→C); chain coloring assigns a distinct color per polypeptide.

Q: What are the backbone torsion angles?
A: φ (phi) and ψ (psi) are the two rotatable backbone dihedrals per residue: φ is the C(i-1)–N–Cα–C torsion, ψ is the N–Cα–C–N(i+1) torsion, both in degrees on (−180°, 180°]. α-helical residues cluster near (−60°, −45°); β-strand residues near (−120°, +130°). A Ramachandran plot is simply a scatter of (φ, ψ) for every residue.